Protein AF-A0A0R3TJN9-F1 (afdb_monomer)

Secondary structure (DSSP, 8-state):
--HHHHHHHHHHHHHEEEEE---SS---EEEEEEETTEEE--------S---PPP-HHHHHHHHHHHHHHS---TTS-HHHHHHHHHHHHHHHHHHHSPPPPPP--

Radius of gyration: 25.63 Å; Cα contacts (8 Å, |Δi|>4): 75; chains: 1; bounding box: 43×39×67 Å

Nearest PDB structures (foldseek):
  3c2w-assembly4_B  TM=2.451E-01  e=2.989E+00  Pseudomonas aeruginosa
  2quf-assembly1_A  TM=3.121E-01  e=6.181E+00  unclassified

Structure (mmCIF, N/CA/C/O backbone):
data_AF-A0A0R3TJN9-F1
#
_entry.id   AF-A0A0R3TJN9-F1
#
loop_
_atom_site.group_PDB
_atom_site.id
_atom_site.type_symbol
_atom_site.label_atom_id
_atom_site.label_alt_id
_atom_site.label_comp_id
_atom_site.label_asym_id
_atom_site.label_entity_id
_atom_site.label_seq_id
_atom_site.pdbx_PDB_ins_code
_atom_site.Cartn_x
_atom_site.Cartn_y
_atom_site.Cartn_z
_atom_site.occupancy
_atom_site.B_iso_or_equiv
_atom_site.auth_seq_id
_atom_site.auth_comp_id
_atom_site.auth_asym_id
_atom_site.auth_atom_id
_atom_site.pdbx_PDB_model_num
ATOM 1 N N . MET A 1 1 ? 1.432 27.168 43.402 1.00 57.66 1 MET A N 1
ATOM 2 C CA . MET A 1 1 ? 0.290 26.337 42.971 1.00 57.66 1 MET A CA 1
ATOM 3 C C . MET A 1 1 ? -0.679 26.317 44.131 1.00 57.66 1 MET A C 1
ATOM 5 O O . MET A 1 1 ? -0.253 25.965 45.223 1.00 57.66 1 MET A O 1
ATOM 9 N N . GLU A 1 2 ? -1.898 26.808 43.927 1.00 75.06 2 GLU A N 1
ATOM 10 C CA . GLU A 1 2 ? -2.852 27.056 45.015 1.00 75.06 2 GLU A CA 1
ATOM 11 C C . GLU A 1 2 ? -3.271 25.749 45.721 1.00 75.06 2 GLU A C 1
ATOM 13 O O . GLU A 1 2 ? -3.537 24.753 45.041 1.00 75.06 2 GLU A O 1
ATOM 18 N N . PRO A 1 3 ? -3.350 25.717 47.065 1.00 75.00 3 PRO A N 1
ATOM 19 C CA . PRO A 1 3 ? -3.706 24.519 47.834 1.00 75.00 3 PRO A CA 1
ATOM 20 C C . PRO A 1 3 ? -5.101 23.971 47.490 1.00 75.00 3 PRO A C 1
ATOM 22 O O . PRO A 1 3 ? -5.321 22.762 47.540 1.00 75.00 3 PRO A O 1
ATOM 25 N N . GLU A 1 4 ? -6.019 24.830 47.049 1.00 70.62 4 GLU A N 1
ATOM 26 C CA . GLU A 1 4 ? -7.356 24.436 46.588 1.00 70.62 4 GLU A CA 1
ATOM 27 C C . GLU A 1 4 ? -7.318 23.598 45.298 1.00 70.62 4 GLU A C 1
ATOM 29 O O . GLU A 1 4 ? -8.101 22.662 45.118 1.00 70.62 4 GLU A O 1
ATOM 34 N N . GLN A 1 5 ? -6.354 23.872 44.415 1.00 65.62 5 GLN A N 1
ATOM 35 C CA . GLN A 1 5 ? -6.156 23.102 43.184 1.00 65.62 5 GLN A CA 1
ATOM 36 C C . GLN A 1 5 ? -5.643 21.693 43.503 1.00 65.62 5 GLN A C 1
ATOM 38 O O . GLN A 1 5 ? -6.080 20.715 42.899 1.00 65.62 5 GLN A O 1
ATOM 43 N N . LEU A 1 6 ? -4.769 21.566 44.507 1.00 69.44 6 LEU A N 1
ATOM 44 C CA . LEU A 1 6 ? -4.262 20.273 44.974 1.00 69.44 6 LEU A CA 1
ATOM 45 C C . LEU A 1 6 ? -5.367 19.404 45.593 1.00 69.44 6 LEU A C 1
ATOM 47 O O . LEU A 1 6 ? -5.429 18.204 45.317 1.00 69.44 6 LEU A O 1
ATOM 51 N N . GLN A 1 7 ? -6.265 20.001 46.382 1.00 70.69 7 GLN A N 1
ATOM 52 C CA . GLN A 1 7 ? -7.410 19.292 46.965 1.00 70.69 7 GLN A CA 1
ATOM 53 C C . GLN A 1 7 ? -8.395 18.817 45.892 1.00 70.69 7 GLN A C 1
ATOM 55 O O . GLN A 1 7 ? -8.848 17.671 45.925 1.00 70.69 7 GLN A O 1
ATOM 60 N N . THR A 1 8 ? -8.662 19.665 44.898 1.00 67.56 8 THR A N 1
ATOM 61 C CA . THR A 1 8 ? -9.551 19.341 43.776 1.00 67.56 8 THR A CA 1
ATOM 62 C C . THR A 1 8 ? -8.995 18.186 42.935 1.00 67.56 8 THR A C 1
ATOM 64 O O . THR A 1 8 ? -9.721 17.244 42.620 1.00 67.56 8 THR A O 1
ATOM 67 N N . CYS A 1 9 ? -7.692 18.191 42.632 1.00 70.00 9 CYS A N 1
ATOM 68 C CA . CYS A 1 9 ? -7.035 17.108 41.892 1.00 70.00 9 CYS A CA 1
ATOM 69 C C . CYS A 1 9 ? -7.055 15.769 42.645 1.00 70.00 9 CYS A C 1
ATOM 71 O O . CYS A 1 9 ? -7.335 14.734 42.041 1.00 70.00 9 CYS A O 1
ATOM 73 N N . SER A 1 10 ? -6.796 15.785 43.956 1.00 74.50 10 SER A N 1
ATOM 74 C CA . SER A 1 10 ? -6.840 14.582 44.800 1.00 74.50 10 SER A CA 1
ATOM 75 C C . SER A 1 10 ? -8.240 13.955 44.823 1.00 74.50 10 SER A C 1
ATOM 77 O O . SER A 1 10 ? -8.401 12.746 44.650 1.00 74.50 10 SER A O 1
ATOM 79 N N . TRP A 1 11 ? -9.280 14.788 44.932 1.00 74.31 11 TRP A N 1
ATOM 80 C CA . TRP A 1 11 ? -10.668 14.328 44.914 1.00 74.31 11 TRP A CA 1
ATOM 81 C C . TRP A 1 11 ? -11.078 13.731 43.561 1.00 74.31 11 TRP A C 1
ATOM 83 O O . TRP A 1 11 ? -11.727 12.684 43.519 1.00 74.31 11 TRP A O 1
ATOM 93 N N . LEU A 1 12 ? -10.652 14.341 42.451 1.00 71.44 12 LEU A N 1
ATOM 94 C CA . LEU A 1 12 ? -10.891 13.810 41.105 1.00 71.44 12 LEU A CA 1
ATOM 95 C C . LEU A 1 12 ? -10.188 12.465 40.883 1.00 71.44 12 LEU A C 1
ATOM 97 O O . LEU A 1 12 ? -10.781 11.565 40.297 1.00 71.44 12 LEU A O 1
ATOM 101 N N . GLN A 1 13 ? -8.962 12.291 41.383 1.00 70.25 13 GLN A N 1
ATOM 102 C CA . GLN A 1 13 ? -8.251 11.009 41.301 1.00 70.25 13 GLN A CA 1
ATOM 103 C C . GLN A 1 13 ? -8.931 9.914 42.130 1.00 70.25 13 GLN A C 1
ATOM 105 O O . GLN A 1 13 ? -9.017 8.776 41.680 1.00 70.25 13 GLN A O 1
ATOM 110 N N . ALA A 1 14 ? -9.447 10.256 43.312 1.00 73.12 14 ALA A N 1
AT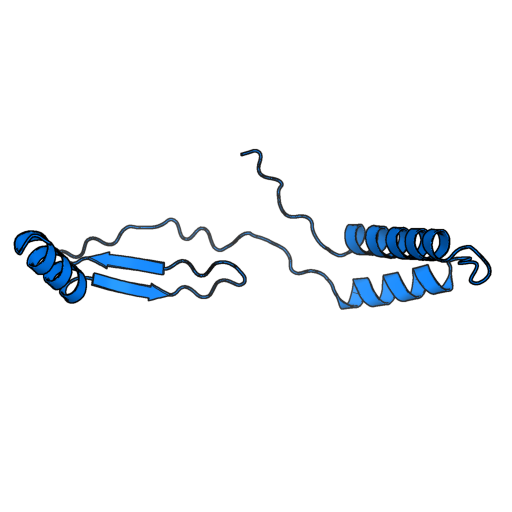OM 111 C CA . ALA A 1 14 ? -10.115 9.304 44.197 1.00 73.12 14 ALA A CA 1
ATOM 112 C C . ALA A 1 14 ? -11.516 8.883 43.712 1.00 73.12 14 ALA A C 1
ATOM 114 O O . ALA A 1 14 ? -12.007 7.823 44.096 1.00 73.12 14 ALA A O 1
ATOM 115 N N . THR A 1 15 ? -12.178 9.709 42.895 1.00 70.44 15 THR A N 1
ATOM 116 C CA . THR A 1 15 ? -13.576 9.499 42.469 1.00 70.44 15 THR A CA 1
ATOM 117 C C . THR A 1 15 ? -13.736 9.162 40.987 1.00 70.44 15 THR A C 1
ATOM 119 O O . THR A 1 15 ? -14.854 8.862 40.550 1.00 70.44 15 THR A O 1
ATOM 122 N N . SER A 1 16 ? -12.644 9.191 40.217 1.00 73.44 16 SER A N 1
ATOM 123 C CA . SER A 1 16 ? -12.624 8.853 38.795 1.00 73.44 16 SER A CA 1
ATOM 124 C C . SER A 1 16 ? -12.295 7.378 38.567 1.00 73.44 16 SER A C 1
AT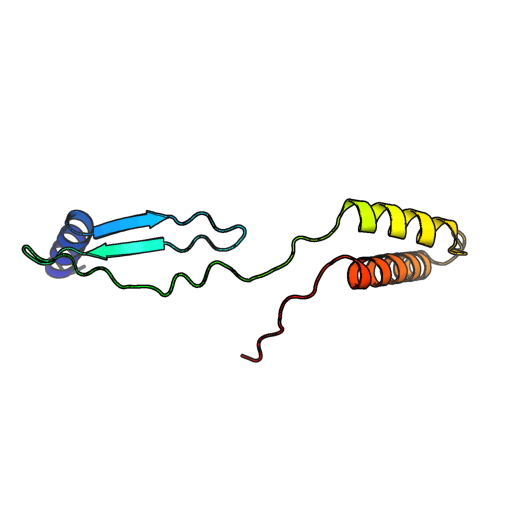OM 126 O O . SER A 1 16 ? -11.415 6.799 39.197 1.00 73.44 16 SER A O 1
ATOM 128 N N . THR A 1 17 ? -12.999 6.763 37.622 1.00 72.44 17 THR A N 1
ATOM 129 C CA . THR A 1 17 ? -12.727 5.418 37.109 1.00 72.44 17 THR A CA 1
ATOM 130 C C . THR A 1 17 ? -12.591 5.491 35.599 1.00 72.44 17 THR A C 1
ATOM 132 O O . THR A 1 17 ? -13.445 6.071 34.930 1.00 72.44 17 THR A O 1
ATOM 135 N N . SER A 1 18 ? -11.525 4.899 35.067 1.00 65.88 18 SER A N 1
ATOM 136 C CA . SER A 1 18 ? -11.179 4.957 33.650 1.00 65.88 18 SER A CA 1
ATOM 137 C C . SER A 1 18 ? -11.260 3.575 33.010 1.00 65.88 18 SER A C 1
ATOM 139 O O . SER A 1 18 ? -10.767 2.598 33.577 1.00 65.88 18 SER A O 1
ATOM 141 N N . ILE A 1 19 ? -11.881 3.474 31.835 1.00 74.31 19 ILE A N 1
ATOM 142 C CA . ILE A 1 19 ? -11.925 2.253 31.026 1.00 74.31 19 ILE A CA 1
ATOM 143 C C . ILE A 1 19 ? -11.251 2.542 29.688 1.00 74.31 19 ILE A C 1
ATOM 145 O O . ILE A 1 19 ? -11.722 3.365 28.900 1.00 74.31 19 ILE A O 1
ATOM 149 N N . MET A 1 20 ? -10.167 1.817 29.422 1.00 60.56 20 MET A N 1
ATOM 150 C CA . MET A 1 20 ? -9.517 1.784 28.116 1.00 60.56 20 MET A CA 1
ATOM 151 C C . MET A 1 20 ? -10.338 0.907 27.175 1.00 60.56 20 MET A C 1
ATOM 153 O O . MET A 1 20 ? -10.579 -0.263 27.470 1.00 60.56 20 MET A O 1
ATOM 157 N N . LEU A 1 21 ? -10.760 1.452 26.038 1.00 62.19 21 LEU A N 1
ATOM 158 C CA . LEU A 1 21 ? -11.342 0.647 24.970 1.00 62.19 21 LEU A CA 1
ATOM 159 C C . LEU A 1 21 ? -10.250 0.251 23.973 1.00 62.19 21 LEU A C 1
ATOM 161 O O . LEU A 1 21 ? -9.523 1.107 23.463 1.00 62.19 21 LEU A O 1
ATOM 165 N N . ASP A 1 22 ? -10.161 -1.044 23.676 1.00 51.59 22 ASP A N 1
ATOM 166 C CA . ASP A 1 22 ? -9.270 -1.555 22.637 1.00 51.59 22 ASP A CA 1
ATOM 167 C C . ASP A 1 22 ? -9.842 -1.239 21.249 1.00 51.59 22 ASP A C 1
ATOM 169 O O . ASP A 1 22 ? -10.747 -1.915 20.757 1.00 51.59 22 ASP A O 1
ATOM 173 N N . ASP A 1 23 ? -9.299 -0.204 20.606 1.00 45.53 23 ASP A N 1
ATOM 174 C CA . ASP A 1 23 ? -9.543 0.110 19.198 1.00 45.53 23 ASP A CA 1
ATOM 175 C C . ASP A 1 23 ? -8.205 0.188 18.427 1.00 45.53 23 ASP A C 1
ATOM 177 O O . ASP A 1 23 ? -7.254 0.834 18.890 1.00 45.53 23 ASP A O 1
ATOM 181 N N . PRO A 1 24 ? -8.065 -0.509 17.277 1.00 46.84 24 PRO A N 1
ATOM 182 C CA . PRO A 1 24 ? -6.855 -0.479 16.458 1.00 46.84 24 PRO A CA 1
ATOM 183 C C . PRO A 1 24 ? -6.639 0.897 15.808 1.00 46.84 24 PRO A C 1
ATOM 185 O O . PRO A 1 24 ? -7.048 1.152 14.677 1.00 46.84 24 PRO A O 1
ATOM 188 N N . GLY A 1 25 ? -5.946 1.773 16.533 1.00 63.84 25 GLY A N 1
ATOM 189 C CA . GLY A 1 25 ? -5.481 3.077 16.063 1.00 63.84 25 GLY A CA 1
ATOM 190 C C . GLY A 1 25 ? -5.529 4.114 17.179 1.00 63.84 25 GLY A C 1
ATOM 191 O O . GLY A 1 25 ? -4.502 4.449 17.762 1.00 63.84 25 GLY A O 1
ATOM 192 N N . HIS A 1 26 ? -6.732 4.589 17.499 1.00 54.62 26 HIS A N 1
ATOM 193 C CA . HIS A 1 26 ? -6.976 5.469 18.640 1.00 54.62 26 HIS A CA 1
ATOM 194 C C . HIS A 1 26 ? -7.519 4.648 19.801 1.00 54.62 26 HIS A C 1
ATOM 196 O O . HIS A 1 26 ? -8.483 3.931 19.613 1.00 54.62 26 HIS A O 1
ATOM 202 N N . LYS A 1 27 ? -6.950 4.781 21.001 1.00 62.62 27 LYS A N 1
ATOM 203 C CA . LYS A 1 27 ? -7.479 4.149 22.218 1.00 62.62 27 LYS A CA 1
ATOM 204 C C . LYS A 1 27 ? -8.329 5.166 22.982 1.00 62.62 27 LYS A C 1
ATOM 206 O O . LYS A 1 27 ? -7.749 5.990 23.691 1.00 62.62 27 LYS A O 1
ATOM 211 N N . PRO A 1 28 ? -9.664 5.206 22.810 1.00 62.50 28 PRO A N 1
ATOM 212 C CA . PRO A 1 28 ? -10.478 6.122 23.585 1.00 62.50 28 PRO A CA 1
ATOM 213 C C . PRO A 1 28 ? -10.495 5.681 25.049 1.00 62.50 28 PRO A C 1
ATOM 215 O O . PRO A 1 28 ? -10.659 4.501 25.368 1.00 62.50 28 PRO A O 1
ATOM 218 N N . VAL A 1 29 ? -10.325 6.666 25.922 1.00 64.25 29 VAL A N 1
ATOM 219 C CA . VAL A 1 29 ? -10.392 6.523 27.371 1.00 64.25 29 VAL A CA 1
ATOM 220 C C . VAL A 1 29 ? -11.770 7.007 27.803 1.00 64.25 29 VAL A C 1
ATOM 222 O O . VAL A 1 29 ? -12.148 8.140 27.502 1.00 64.25 29 VAL A O 1
ATOM 225 N N . ILE A 1 30 ? -12.560 6.139 28.434 1.00 72.00 30 ILE A N 1
ATOM 226 C CA . ILE A 1 30 ? -13.832 6.538 29.040 1.00 72.00 30 ILE A CA 1
ATOM 227 C C . ILE A 1 30 ? -13.591 6.735 30.528 1.00 72.00 30 ILE A C 1
ATOM 229 O O . ILE A 1 30 ? -13.436 5.754 31.250 1.00 72.00 30 ILE A O 1
ATOM 233 N N . ASP A 1 31 ? -13.638 7.984 30.976 1.00 67.25 31 ASP A N 1
ATOM 234 C CA . ASP A 1 31 ? -13.590 8.325 32.394 1.00 67.25 31 ASP A CA 1
ATOM 235 C C . ASP A 1 31 ? -15.007 8.536 32.938 1.00 67.25 31 ASP A C 1
ATOM 237 O O . ASP A 1 31 ? -15.865 9.153 32.296 1.00 67.25 31 ASP A O 1
ATOM 241 N N . SER A 1 32 ? -15.273 8.013 34.132 1.00 69.44 32 SER A N 1
ATOM 242 C CA . SER A 1 32 ? -16.496 8.280 34.880 1.00 69.44 32 SER A CA 1
ATOM 243 C C . SER A 1 32 ? -16.172 8.726 36.293 1.00 69.44 32 SER A C 1
ATOM 245 O O . SER A 1 32 ? -15.401 8.077 36.995 1.00 69.44 32 SER A O 1
ATOM 247 N N . ILE A 1 33 ? -16.775 9.842 36.693 1.00 77.94 33 ILE A N 1
ATOM 248 C CA . ILE A 1 33 ? -16.575 10.465 37.998 1.00 77.94 33 ILE A CA 1
ATOM 249 C C . ILE A 1 33 ? -17.824 10.208 38.840 1.00 77.94 33 ILE A C 1
ATOM 251 O O . ILE A 1 33 ? -18.960 10.325 38.364 1.00 77.94 33 ILE A O 1
ATOM 255 N N . THR A 1 34 ? -17.615 9.844 40.099 1.00 65.44 34 THR A N 1
ATOM 256 C CA . THR A 1 34 ? -18.697 9.620 41.060 1.00 65.44 34 THR A CA 1
ATOM 257 C C . THR A 1 34 ? -18.850 10.842 41.960 1.00 65.44 34 THR A C 1
ATOM 259 O O . THR A 1 34 ? -17.927 11.190 42.689 1.00 65.44 34 THR A O 1
ATOM 262 N N . ILE A 1 35 ? -20.017 11.496 41.920 1.00 72.56 35 ILE A N 1
ATOM 263 C CA . ILE A 1 35 ? -20.326 12.668 42.753 1.00 72.56 35 ILE A CA 1
ATOM 264 C C . ILE A 1 35 ? -21.468 12.285 43.705 1.00 72.56 35 ILE A C 1
ATOM 266 O O . ILE A 1 35 ? -22.633 12.209 43.308 1.00 72.56 35 ILE A O 1
ATOM 270 N N . GLY A 1 36 ? -21.138 12.006 44.970 1.00 71.56 36 GLY A N 1
ATOM 271 C CA . GLY A 1 36 ? -22.088 11.461 45.951 1.00 71.56 36 GLY A CA 1
ATOM 272 C C . GLY A 1 36 ? -22.450 9.994 45.671 1.00 71.56 36 GLY A C 1
ATOM 273 O O . GLY A 1 36 ? -21.633 9.237 45.162 1.00 71.56 36 GLY A O 1
ATOM 274 N N . SER A 1 37 ? -23.681 9.568 45.975 1.00 63.22 37 SER A N 1
ATOM 275 C CA . SER A 1 37 ? -24.170 8.199 45.700 1.00 63.22 37 SER A CA 1
ATOM 276 C C . SER A 1 37 ? -24.623 7.972 44.249 1.00 63.22 37 SER A C 1
ATOM 278 O O . SER A 1 37 ? -25.148 6.909 43.916 1.00 63.22 37 SER A O 1
ATOM 280 N N . LYS A 1 38 ? -24.433 8.961 43.368 1.00 61.12 38 LYS A N 1
ATOM 281 C CA . LYS A 1 38 ? -24.790 8.890 41.949 1.00 61.12 38 LYS A CA 1
ATOM 282 C C . LYS A 1 38 ? -23.516 8.913 41.106 1.0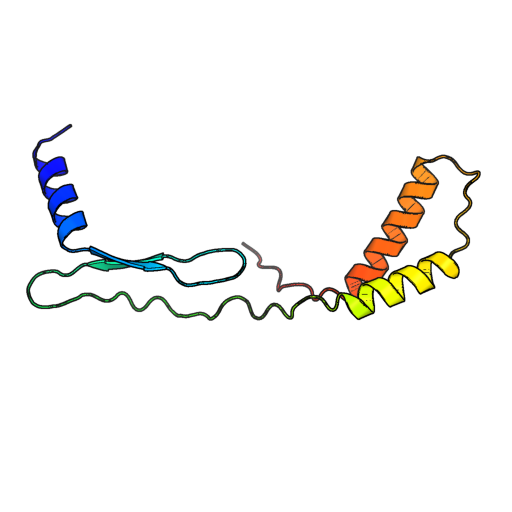0 61.12 38 LYS A C 1
ATOM 284 O O . LYS A 1 38 ? -22.740 9.863 41.165 1.00 61.12 38 LYS A O 1
ATOM 289 N N . SER A 1 39 ? -23.310 7.882 40.290 1.00 59.50 39 SER A N 1
ATOM 290 C CA . SER A 1 39 ? -22.276 7.909 39.256 1.00 59.50 39 SER A CA 1
ATOM 291 C C . SER A 1 39 ? -22.818 8.612 38.012 1.00 59.50 39 SER A C 1
ATOM 293 O O . SER A 1 39 ? -23.909 8.302 37.525 1.00 59.50 39 SER A O 1
ATOM 295 N N . ILE A 1 40 ? -22.070 9.584 37.489 1.00 67.75 40 ILE A N 1
ATOM 296 C CA . ILE A 1 40 ? -22.399 10.225 36.216 1.00 67.75 40 ILE A CA 1
ATOM 297 C C . ILE A 1 40 ? -21.578 9.513 35.150 1.00 67.75 40 ILE A C 1
ATOM 299 O O . ILE A 1 40 ? -20.384 9.750 34.981 1.00 67.75 40 ILE A O 1
ATOM 303 N N . LYS A 1 41 ? -22.229 8.594 34.436 1.00 62.12 41 LYS A N 1
ATOM 304 C CA . LYS A 1 41 ? -21.620 7.909 33.299 1.00 62.12 41 LYS A CA 1
ATOM 305 C C . LYS A 1 41 ? -21.946 8.689 32.033 1.00 62.12 41 LYS A C 1
ATOM 307 O O . LYS A 1 41 ? -23.075 8.633 31.539 1.00 62.12 41 LYS A O 1
ATOM 312 N N . THR A 1 42 ? -20.970 9.414 31.497 1.00 62.06 42 THR A N 1
ATOM 313 C CA . THR A 1 42 ? -21.103 10.043 30.182 1.00 62.06 42 THR A CA 1
ATOM 314 C C . THR A 1 42 ? -21.310 8.935 29.155 1.00 62.06 42 THR A C 1
ATOM 316 O O . THR A 1 42 ? -20.414 8.128 28.907 1.00 62.06 42 THR A O 1
ATOM 319 N N . LYS A 1 43 ? -22.512 8.851 28.573 1.00 60.56 43 LYS A N 1
ATOM 320 C CA . LYS A 1 43 ? -22.779 7.954 27.444 1.00 60.56 43 LYS A CA 1
ATOM 321 C C . LYS A 1 43 ? -22.068 8.523 26.221 1.00 60.56 43 LYS A C 1
ATOM 323 O O . LYS A 1 43 ? -22.679 9.200 25.400 1.00 60.56 43 LYS A O 1
ATOM 328 N N . VAL A 1 44 ? -20.765 8.275 26.115 1.00 60.09 44 VAL A N 1
ATOM 329 C CA . VAL A 1 44 ? -20.041 8.498 24.866 1.00 60.09 44 VAL A CA 1
ATOM 330 C C . VAL A 1 44 ? -20.704 7.581 23.842 1.00 60.09 44 VAL A C 1
ATOM 332 O O . VAL A 1 44 ? -20.808 6.379 24.115 1.00 60.09 44 VAL A O 1
ATOM 335 N N . PRO A 1 45 ? -21.214 8.099 22.706 1.00 55.06 45 PRO A N 1
ATOM 336 C CA . PRO A 1 45 ? -21.726 7.231 21.671 1.00 55.06 45 PRO A CA 1
ATOM 337 C C . PRO A 1 45 ? -20.606 6.264 21.330 1.00 55.06 45 PRO A C 1
ATOM 339 O O . PRO A 1 45 ? -19.557 6.667 20.826 1.00 55.06 45 PRO A O 1
ATOM 342 N N . THR A 1 46 ? -20.835 4.987 21.624 1.00 55.28 46 THR A N 1
ATOM 343 C CA . THR A 1 46 ? -20.005 3.874 21.186 1.00 55.28 46 THR A CA 1
ATOM 344 C C . THR A 1 46 ? -20.243 3.753 19.688 1.00 55.28 46 THR A C 1
ATOM 346 O O . THR A 1 46 ? -20.870 2.821 19.191 1.00 55.28 46 THR A O 1
ATOM 349 N N . LYS A 1 47 ? -19.811 4.766 18.930 1.00 54.19 47 LYS A N 1
ATOM 350 C CA . LYS A 1 47 ? -19.537 4.609 17.517 1.00 54.19 47 LYS A CA 1
ATOM 351 C C . LYS A 1 47 ? -18.379 3.634 17.512 1.00 54.19 47 LYS A C 1
ATOM 353 O O . LYS A 1 47 ? -17.225 4.043 17.582 1.00 54.19 47 LYS A O 1
ATOM 358 N N . LEU A 1 48 ? -18.740 2.34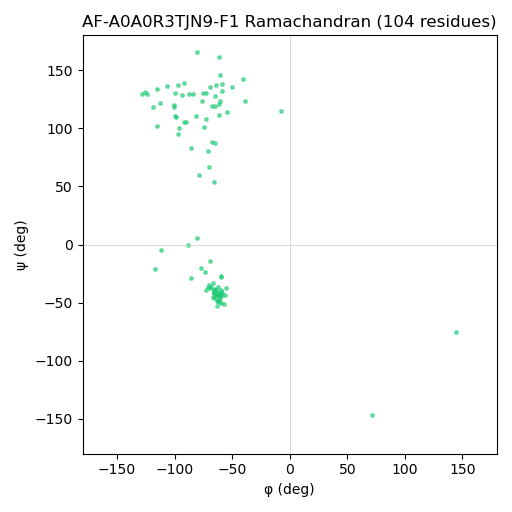7 17.522 1.00 50.59 48 LEU A N 1
ATOM 359 C CA . LEU A 1 48 ? -17.860 1.259 17.158 1.00 50.59 48 LEU A CA 1
ATOM 360 C C . LEU A 1 48 ? -17.071 1.782 15.980 1.00 50.59 48 LEU A C 1
ATOM 362 O O . LEU A 1 48 ? -17.649 2.351 15.038 1.00 50.59 48 LEU A O 1
ATOM 366 N N . SER A 1 49 ? -15.767 1.737 16.188 1.00 53.69 49 SER A N 1
ATOM 367 C CA . SER A 1 49 ? -14.765 2.358 15.368 1.00 53.69 49 SER A CA 1
ATOM 368 C C . SER A 1 49 ? -15.106 2.215 13.902 1.00 53.69 49 SER A C 1
ATOM 370 O O . SER A 1 49 ? -15.726 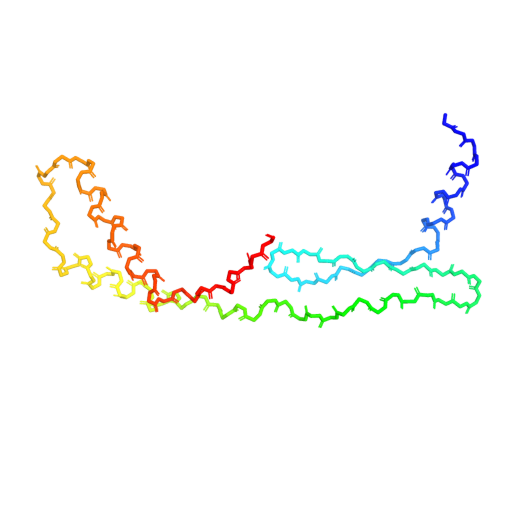1.244 13.461 1.00 53.69 49 SER A O 1
ATOM 372 N N . TRP A 1 50 ? -14.787 3.290 13.185 1.00 53.78 50 TRP A N 1
ATOM 373 C C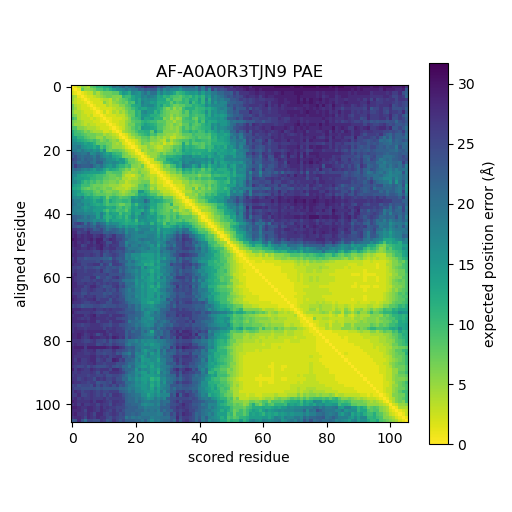A . TRP A 1 50 ? -14.752 3.390 11.736 1.00 53.78 50 TRP A CA 1
ATOM 374 C C . TRP A 1 50 ? -14.957 2.025 11.069 1.00 53.78 50 TRP A C 1
ATOM 376 O O . TRP A 1 50 ? -14.114 1.150 11.244 1.00 53.78 50 TRP A O 1
ATOM 386 N N . LYS A 1 51 ? -16.059 1.817 10.326 1.00 54.72 51 LYS A N 1
ATOM 387 C CA . LYS A 1 51 ? -16.292 0.595 9.525 1.00 54.72 51 LYS A CA 1
ATOM 388 C C . LYS A 1 51 ? -15.267 0.494 8.379 1.00 54.72 51 LYS A C 1
ATOM 390 O O . LYS A 1 51 ? -15.627 0.432 7.205 1.00 54.72 51 LYS A O 1
ATOM 395 N N . PHE A 1 52 ? -13.984 0.561 8.710 1.00 58.25 52 PHE A N 1
ATOM 396 C CA . PHE A 1 52 ? -12.863 0.325 7.842 1.00 58.25 52 PHE A CA 1
ATOM 397 C C . PHE A 1 52 ? -12.846 -1.174 7.614 1.00 58.25 52 PHE A C 1
ATOM 399 O O . PHE A 1 52 ? -12.563 -1.962 8.517 1.00 58.25 52 PHE A O 1
ATOM 406 N N . LYS A 1 53 ? -13.212 -1.588 6.404 1.00 68.44 53 LYS A N 1
ATOM 407 C CA . LYS A 1 53 ? -12.907 -2.951 5.990 1.00 68.44 53 LYS A CA 1
ATOM 408 C C . LYS A 1 53 ? -11.384 -3.094 6.066 1.00 68.44 53 LYS A C 1
ATOM 410 O O . LYS A 1 53 ? -10.668 -2.202 5.622 1.00 68.44 53 LYS A O 1
ATOM 415 N N . ARG A 1 54 ? -10.883 -4.165 6.680 1.00 77.06 54 ARG A N 1
ATOM 416 C CA . ARG A 1 54 ? -9.439 -4.431 6.679 1.00 77.06 54 ARG A CA 1
ATOM 417 C C . ARG A 1 54 ? -8.964 -4.599 5.234 1.00 77.06 54 ARG A C 1
ATOM 419 O O . ARG A 1 54 ? -9.721 -5.077 4.389 1.00 77.06 54 ARG A O 1
ATOM 426 N N . ALA A 1 55 ? -7.736 -4.164 4.965 1.00 85.62 55 ALA A N 1
ATOM 427 C CA . ALA A 1 55 ? -7.100 -4.377 3.674 1.00 85.62 55 ALA A CA 1
ATOM 428 C C . ALA A 1 55 ? -7.001 -5.878 3.373 1.00 85.62 55 ALA A C 1
ATOM 430 O O . ALA A 1 55 ? -6.673 -6.674 4.256 1.00 85.62 55 ALA A O 1
ATOM 431 N N . ASP A 1 56 ? -7.279 -6.245 2.125 1.00 89.56 56 ASP A N 1
ATOM 432 C CA . ASP A 1 56 ? -7.116 -7.611 1.636 1.00 89.56 56 ASP A CA 1
ATOM 433 C C . ASP A 1 56 ? -5.663 -7.814 1.181 1.00 89.56 56 ASP A C 1
ATOM 435 O O . ASP A 1 56 ? -5.315 -7.625 0.011 1.00 89.56 56 ASP A O 1
ATOM 439 N N . TRP A 1 57 ? -4.790 -8.110 2.149 1.00 92.06 57 TRP A N 1
ATOM 440 C CA . TRP A 1 57 ? -3.352 -8.262 1.917 1.00 92.06 57 TRP A CA 1
ATOM 441 C C . TRP A 1 57 ? -2.989 -9.427 0.990 1.00 92.06 57 TRP A C 1
ATOM 443 O O . TRP A 1 57 ? -2.195 -9.184 0.082 1.00 92.06 57 TRP A O 1
ATOM 453 N N . PRO A 1 58 ? -3.570 -10.640 1.123 1.00 94.94 58 PRO A N 1
ATOM 454 C CA . PRO A 1 58 ? -3.272 -11.738 0.201 1.00 94.94 58 PRO A CA 1
ATOM 455 C C . PRO A 1 58 ? -3.613 -11.394 -1.251 1.00 94.94 58 PRO A C 1
ATOM 457 O O . PRO A 1 58 ? -2.863 -11.702 -2.176 1.00 94.94 58 PRO A O 1
ATOM 460 N N . ARG A 1 59 ? -4.732 -10.693 -1.470 1.00 95.25 59 ARG A N 1
ATOM 461 C CA . ARG A 1 59 ? -5.097 -10.234 -2.810 1.00 95.25 59 ARG A CA 1
ATOM 462 C C . ARG A 1 59 ? -4.177 -9.127 -3.313 1.00 95.25 59 ARG A C 1
ATOM 464 O O . ARG A 1 59 ? -3.908 -9.072 -4.510 1.00 95.25 59 ARG A O 1
ATOM 471 N N . PHE A 1 60 ? -3.709 -8.241 -2.432 1.00 95.19 60 PHE A N 1
ATOM 472 C CA . PHE A 1 60 ? -2.742 -7.203 -2.793 1.00 95.19 60 PHE A CA 1
ATOM 473 C C . PHE A 1 60 ? -1.417 -7.803 -3.261 1.00 95.19 60 PHE A C 1
ATOM 475 O O . PHE A 1 60 ? -0.944 -7.401 -4.319 1.00 95.19 60 PHE A O 1
ATOM 482 N N . THR A 1 61 ? -0.846 -8.759 -2.521 1.00 96.12 61 THR A N 1
ATOM 483 C CA . THR A 1 61 ? 0.439 -9.380 -2.881 1.00 96.12 61 THR A CA 1
ATOM 484 C C . THR A 1 61 ? 0.334 -10.124 -4.204 1.00 96.12 61 THR A C 1
ATOM 486 O O . THR A 1 61 ? 1.107 -9.840 -5.112 1.00 96.12 61 THR A O 1
ATOM 489 N N . HIS A 1 62 ? -0.695 -10.960 -4.369 1.00 96.81 62 HIS A N 1
ATOM 490 C CA . HIS A 1 62 ? -0.925 -11.692 -5.615 1.00 96.81 62 HIS A CA 1
ATOM 491 C C . HIS A 1 62 ? -1.091 -10.754 -6.822 1.00 96.81 62 HIS A C 1
ATOM 493 O O . HIS A 1 62 ? -0.537 -10.979 -7.897 1.00 96.81 62 HIS A O 1
ATOM 499 N N . LEU A 1 63 ? -1.855 -9.671 -6.653 1.00 96.50 63 LEU A N 1
ATOM 500 C CA . LEU A 1 63 ? -2.085 -8.709 -7.725 1.00 96.50 63 LEU A CA 1
ATOM 501 C C . LEU A 1 63 ? -0.826 -7.884 -8.035 1.00 96.50 63 LEU A C 1
ATOM 503 O O . LEU A 1 63 ? -0.576 -7.595 -9.203 1.00 96.50 63 LEU A O 1
ATOM 507 N N . LEU A 1 64 ? -0.031 -7.535 -7.022 1.00 96.50 64 LEU A N 1
ATOM 508 C CA . LEU A 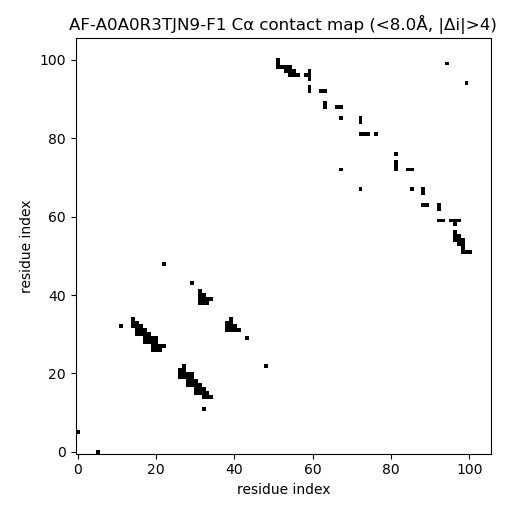1 64 ? 1.237 -6.829 -7.193 1.00 96.50 64 LEU A CA 1
ATOM 509 C C . LEU A 1 64 ? 2.266 -7.690 -7.931 1.00 96.50 64 LEU A C 1
ATOM 511 O O . LEU A 1 64 ? 2.880 -7.201 -8.873 1.00 96.50 64 LEU A O 1
ATOM 515 N N . GLU A 1 65 ? 2.420 -8.956 -7.545 1.00 96.25 65 GLU A N 1
ATOM 516 C CA . GLU A 1 65 ? 3.302 -9.917 -8.219 1.00 96.25 65 GLU A CA 1
ATOM 517 C C . GLU A 1 65 ? 2.924 -10.060 -9.695 1.00 96.25 65 GLU A C 1
ATOM 519 O O . GLU A 1 65 ? 3.763 -9.857 -10.573 1.00 96.25 65 GLU A O 1
ATOM 524 N N . ASN A 1 66 ? 1.643 -10.302 -9.987 1.00 96.38 66 ASN A N 1
ATOM 525 C CA . ASN A 1 66 ? 1.158 -10.418 -11.362 1.00 96.38 66 ASN A CA 1
ATOM 526 C C . ASN A 1 66 ? 1.387 -9.136 -12.178 1.00 96.38 66 ASN A C 1
ATOM 528 O O . ASN A 1 66 ? 1.822 -9.209 -13.328 1.00 96.38 66 ASN A O 1
ATOM 532 N N . GLU A 1 67 ? 1.098 -7.955 -11.614 1.00 95.62 67 GLU A N 1
ATOM 533 C CA . GLU A 1 67 ? 1.307 -6.687 -12.321 1.00 95.62 67 GLU A CA 1
ATOM 534 C C . GLU A 1 67 ? 2.798 -6.383 -12.533 1.00 95.62 67 GLU A C 1
ATOM 536 O O . GLU A 1 67 ? 3.146 -5.865 -13.592 1.00 95.62 67 GLU A O 1
ATOM 541 N N . LEU A 1 68 ? 3.678 -6.724 -11.585 1.00 94.25 68 LEU A N 1
ATOM 542 C CA . LEU A 1 68 ? 5.126 -6.578 -11.748 1.00 94.25 68 LEU A CA 1
ATOM 543 C C . LEU A 1 68 ? 5.662 -7.519 -12.833 1.00 94.25 68 LEU A C 1
ATOM 545 O O . LEU A 1 68 ? 6.399 -7.064 -13.705 1.00 94.25 68 LEU A O 1
ATOM 549 N N . HIS A 1 69 ? 5.243 -8.787 -12.842 1.00 92.06 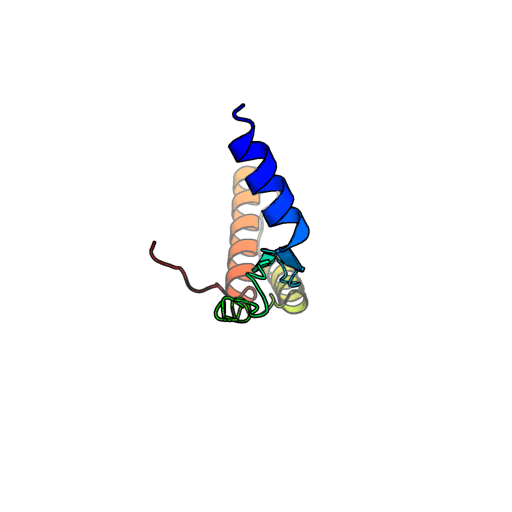69 HIS A N 1
ATOM 550 C CA . HIS A 1 69 ? 5.647 -9.759 -13.863 1.00 92.06 69 HIS A CA 1
ATOM 551 C C . HIS A 1 69 ? 5.152 -9.399 -15.267 1.00 92.06 69 HIS A C 1
ATOM 553 O O . HIS A 1 69 ? 5.876 -9.587 -16.242 1.00 92.06 69 HIS A O 1
ATOM 559 N N . ALA A 1 70 ? 3.934 -8.868 -15.380 1.00 93.00 70 ALA A N 1
ATOM 560 C CA . ALA A 1 70 ? 3.385 -8.419 -16.657 1.00 93.00 70 ALA A CA 1
ATOM 561 C C . ALA A 1 70 ? 3.947 -7.060 -17.106 1.00 93.00 70 ALA A C 1
ATOM 563 O O . ALA A 1 70 ? 3.851 -6.703 -18.281 1.00 93.00 70 ALA A O 1
ATOM 564 N N . SER A 1 71 ? 4.495 -6.265 -16.184 1.00 90.31 71 SER A N 1
ATOM 565 C CA . SER A 1 71 ? 5.010 -4.941 -16.512 1.00 90.31 71 SER A CA 1
ATOM 566 C C . SER A 1 71 ? 6.352 -5.017 -17.235 1.00 90.31 71 SER A C 1
ATOM 568 O O . SER A 1 71 ? 7.304 -5.639 -16.773 1.00 90.31 71 SER A O 1
ATOM 570 N N . SER A 1 72 ? 6.466 -4.301 -18.351 1.00 86.25 72 SER A N 1
ATOM 571 C CA . SER A 1 72 ? 7.740 -4.105 -19.050 1.00 86.25 72 SER A CA 1
ATOM 572 C C . SER A 1 72 ? 8.590 -3.036 -18.349 1.00 86.25 72 SER A C 1
ATOM 574 O O . SER A 1 72 ? 8.895 -1.990 -18.926 1.00 86.25 72 SER A O 1
ATOM 576 N N . LEU A 1 73 ? 8.934 -3.255 -17.075 1.00 89.56 73 LEU A N 1
ATOM 577 C CA . LEU A 1 73 ? 9.855 -2.381 -16.350 1.00 89.56 73 LEU A CA 1
ATOM 578 C C . LEU A 1 73 ? 11.252 -2.517 -16.959 1.00 89.56 73 LEU A C 1
ATOM 580 O O . LEU A 1 73 ? 11.840 -3.595 -16.991 1.00 89.56 73 LEU A O 1
ATOM 584 N N . ASN A 1 74 ? 11.782 -1.410 -17.470 1.00 88.31 74 ASN A N 1
ATOM 585 C CA . ASN A 1 74 ? 13.113 -1.385 -18.052 1.00 88.31 74 ASN A CA 1
ATOM 586 C C . ASN A 1 74 ? 14.142 -1.050 -16.965 1.00 88.31 74 ASN A C 1
ATOM 588 O O . ASN A 1 74 ? 14.264 0.105 -16.558 1.00 88.31 74 ASN A O 1
ATOM 592 N N . PHE A 1 75 ? 14.897 -2.058 -16.532 1.00 88.06 75 PHE A N 1
ATOM 593 C CA . PHE A 1 75 ? 15.942 -1.925 -15.511 1.00 88.06 75 PHE A CA 1
ATOM 594 C C . PHE A 1 75 ? 17.168 -1.122 -15.970 1.00 88.06 75 PHE A C 1
ATOM 596 O O . PHE A 1 75 ? 17.949 -0.685 -15.134 1.00 88.06 75 PHE A O 1
ATOM 603 N N . ASN A 1 76 ? 17.317 -0.877 -17.276 1.00 91.38 76 ASN A N 1
ATOM 604 C CA . ASN A 1 76 ? 18.406 -0.072 -17.835 1.00 91.38 76 ASN A CA 1
ATOM 605 C C . ASN A 1 76 ? 18.068 1.431 -17.895 1.00 91.38 76 ASN A C 1
ATOM 607 O O . ASN A 1 76 ? 18.862 2.223 -18.397 1.00 91.38 76 ASN A O 1
ATOM 611 N N . GLN A 1 77 ? 16.872 1.841 -17.453 1.00 90.81 77 GLN A N 1
ATOM 612 C CA . GLN A 1 77 ? 16.489 3.254 -17.387 1.00 90.81 77 GLN A CA 1
ATOM 613 C C . GLN A 1 77 ? 17.053 3.947 -16.145 1.00 90.81 77 GLN A C 1
ATOM 615 O O . GLN A 1 77 ? 17.465 3.311 -15.179 1.00 90.81 77 GLN A O 1
ATOM 620 N N . HIS A 1 78 ? 17.003 5.282 -16.163 1.00 94.06 78 HIS A N 1
ATOM 621 C CA . HIS A 1 78 ? 17.315 6.107 -15.000 1.00 94.06 78 HIS A CA 1
ATOM 622 C C . HIS A 1 78 ? 16.549 5.618 -13.751 1.00 94.06 78 HIS A C 1
ATOM 624 O O . HIS A 1 78 ? 15.338 5.369 -13.855 1.00 94.06 78 HIS A O 1
ATOM 630 N N . PRO A 1 79 ? 17.203 5.521 -12.578 1.00 94.31 79 PRO A N 1
ATOM 631 C CA . PRO A 1 79 ? 16.607 4.964 -11.362 1.00 94.31 79 PRO A CA 1
ATOM 632 C C . PRO A 1 79 ? 15.302 5.658 -10.959 1.00 94.31 79 PRO A C 1
ATOM 634 O O . PRO A 1 79 ? 14.345 4.983 -10.590 1.00 94.31 79 PRO A O 1
ATOM 637 N N . ASP A 1 80 ? 15.197 6.978 -11.126 1.00 95.50 80 ASP A N 1
ATOM 638 C CA . ASP A 1 80 ? 13.958 7.710 -10.816 1.00 95.50 80 ASP A CA 1
ATOM 639 C C . ASP A 1 80 ? 12.773 7.260 -11.673 1.00 95.50 80 ASP A C 1
ATOM 641 O O . ASP A 1 80 ? 11.638 7.172 -11.198 1.00 95.50 80 ASP A O 1
ATOM 645 N N . LYS A 1 81 ? 13.023 6.942 -12.947 1.00 93.19 81 LYS A N 1
ATOM 646 C CA . LYS A 1 81 ? 11.978 6.503 -13.873 1.00 93.19 81 LYS A CA 1
ATOM 647 C C . LYS A 1 81 ? 11.518 5.087 -13.535 1.00 93.19 81 LYS A C 1
ATOM 649 O O . LYS A 1 81 ? 10.316 4.821 -13.544 1.00 93.19 81 LYS A O 1
ATOM 654 N N . LEU A 1 82 ? 12.459 4.218 -13.161 1.00 94.00 82 LEU A N 1
ATOM 655 C CA . LEU A 1 82 ? 12.166 2.884 -12.641 1.00 94.00 82 LEU A CA 1
ATOM 656 C C . LEU A 1 82 ? 11.351 2.964 -11.340 1.00 94.00 82 LEU A C 1
ATOM 658 O O . LEU A 1 82 ? 10.299 2.334 -11.232 1.00 94.00 82 LEU A O 1
ATOM 662 N N . CYS A 1 83 ? 11.781 3.803 -10.395 1.00 95.12 83 CYS A N 1
ATOM 663 C CA . CYS A 1 83 ? 11.094 4.037 -9.125 1.00 95.12 83 CYS A CA 1
ATOM 664 C C . CYS A 1 83 ? 9.669 4.566 -9.340 1.00 95.12 83 CYS A C 1
ATOM 666 O O . CYS A 1 83 ? 8.714 4.077 -8.733 1.00 95.12 83 CYS A O 1
ATOM 668 N N . THR A 1 84 ? 9.495 5.501 -10.277 1.00 95.44 84 THR A N 1
ATOM 669 C CA . THR A 1 84 ? 8.178 6.025 -10.661 1.00 95.44 84 THR A CA 1
ATOM 670 C C . THR A 1 84 ? 7.289 4.923 -11.244 1.00 95.44 84 THR A C 1
ATOM 672 O O . THR A 1 84 ? 6.114 4.820 -10.887 1.00 95.44 84 THR A O 1
ATOM 675 N N . GLY A 1 85 ? 7.836 4.058 -12.104 1.00 94.88 85 GLY A N 1
ATOM 676 C CA . GLY A 1 85 ? 7.117 2.912 -12.667 1.00 94.88 85 GLY A CA 1
ATOM 677 C C . GLY A 1 85 ? 6.615 1.945 -11.592 1.00 94.88 85 GLY A C 1
ATOM 678 O O . GLY A 1 85 ? 5.423 1.634 -11.552 1.00 94.88 85 GLY A O 1
ATOM 679 N N . ILE A 1 86 ? 7.498 1.541 -10.676 1.00 95.06 86 ILE A N 1
ATOM 680 C CA . ILE A 1 86 ? 7.162 0.662 -9.547 1.00 95.06 86 ILE A CA 1
ATOM 681 C C . ILE A 1 86 ? 6.106 1.319 -8.647 1.00 95.06 86 ILE A C 1
ATOM 683 O O . ILE A 1 86 ? 5.091 0.701 -8.324 1.00 95.06 86 ILE A O 1
ATOM 687 N N . THR A 1 87 ? 6.286 2.598 -8.310 1.00 96.31 87 THR A N 1
ATOM 688 C CA . THR A 1 87 ? 5.347 3.366 -7.475 1.00 96.31 87 THR A CA 1
ATOM 689 C C . THR A 1 87 ? 3.949 3.421 -8.092 1.00 96.31 87 THR A C 1
ATOM 691 O O . THR A 1 87 ? 2.943 3.252 -7.394 1.00 96.31 87 THR A O 1
ATOM 694 N N . ASN A 1 88 ? 3.861 3.608 -9.410 1.00 96.19 88 ASN A N 1
ATOM 695 C CA . ASN A 1 88 ? 2.589 3.617 -10.127 1.00 96.19 88 ASN A CA 1
ATOM 696 C C . ASN A 1 88 ? 1.889 2.252 -10.070 1.00 96.19 88 ASN A C 1
ATOM 698 O O . ASN A 1 88 ? 0.674 2.200 -9.848 1.00 96.19 88 ASN A O 1
ATOM 702 N N . ILE A 1 89 ? 2.643 1.158 -10.216 1.00 96.06 89 ILE A N 1
ATOM 703 C CA . ILE A 1 89 ? 2.120 -0.209 -10.093 1.00 96.06 89 ILE A CA 1
ATOM 704 C C . ILE A 1 89 ? 1.599 -0.439 -8.670 1.00 96.06 89 ILE A C 1
ATOM 706 O O . ILE A 1 89 ? 0.421 -0.753 -8.495 1.00 96.06 89 ILE A O 1
ATOM 710 N N . MET A 1 90 ? 2.415 -0.178 -7.643 1.00 96.31 90 MET A N 1
ATOM 711 C CA . MET A 1 90 ? 2.020 -0.338 -6.236 1.00 96.31 90 MET A CA 1
ATOM 712 C C . MET A 1 90 ? 0.766 0.474 -5.895 1.00 96.31 90 MET A C 1
ATOM 714 O O . MET A 1 90 ? -0.164 -0.036 -5.267 1.00 96.31 90 MET A O 1
ATOM 718 N N . THR A 1 91 ? 0.694 1.720 -6.367 1.00 95.50 91 THR A N 1
ATOM 719 C CA . THR A 1 91 ? -0.459 2.602 -6.145 1.00 95.50 91 THR A CA 1
ATOM 720 C C . THR A 1 91 ? -1.728 2.051 -6.792 1.00 95.50 91 THR A C 1
ATOM 722 O O . THR A 1 91 ? -2.808 2.099 -6.194 1.00 95.50 91 THR A O 1
ATOM 725 N N . ARG A 1 92 ? -1.631 1.520 -8.015 1.00 95.62 92 ARG A N 1
ATOM 726 C CA . ARG A 1 92 ? -2.766 0.913 -8.721 1.00 95.62 92 ARG A CA 1
ATOM 727 C C . ARG A 1 92 ? -3.257 -0.347 -8.012 1.00 95.62 92 ARG A C 1
ATOM 729 O O . ARG A 1 92 ? -4.468 -0.504 -7.857 1.00 95.62 92 ARG A O 1
ATOM 736 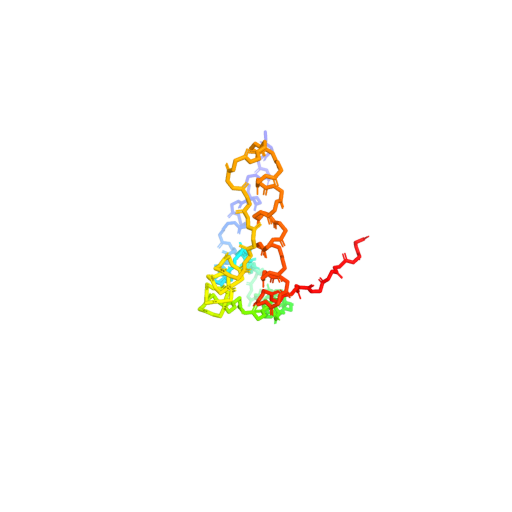N N . CYS A 1 93 ? -2.341 -1.184 -7.532 1.00 95.44 93 CYS A N 1
ATOM 737 C CA . CYS A 1 93 ? -2.661 -2.375 -6.749 1.00 95.44 93 CYS A CA 1
ATOM 738 C C . CYS A 1 93 ? -3.385 -1.999 -5.449 1.00 95.44 93 CYS A C 1
ATOM 740 O O . CYS A 1 93 ? -4.479 -2.492 -5.173 1.00 95.44 93 CYS A O 1
ATOM 742 N N . ALA A 1 94 ? -2.832 -1.037 -4.705 1.00 92.25 94 ALA A N 1
ATOM 743 C CA . ALA A 1 94 ? -3.376 -0.577 -3.431 1.00 92.25 94 ALA A CA 1
ATOM 744 C C . ALA A 1 94 ? -4.789 0.001 -3.581 1.00 92.25 94 ALA A C 1
ATOM 746 O O . ALA A 1 94 ? -5.671 -0.304 -2.783 1.00 92.25 94 ALA A O 1
ATOM 747 N N . LYS A 1 95 ? -5.048 0.780 -4.640 1.00 91.38 95 LYS A N 1
ATOM 748 C CA . LYS A 1 95 ? -6.389 1.321 -4.924 1.00 91.38 95 LYS A CA 1
ATOM 749 C C . LYS A 1 95 ? -7.454 0.236 -5.135 1.00 91.38 95 LYS A C 1
ATOM 751 O O . LYS A 1 95 ? -8.627 0.517 -4.904 1.00 91.38 95 LYS A O 1
ATOM 756 N N . LYS A 1 96 ? -7.075 -0.967 -5.585 1.00 91.56 96 LYS A N 1
ATOM 757 C CA . LYS A 1 96 ? -8.004 -2.082 -5.845 1.00 91.56 96 LYS A CA 1
ATOM 758 C C . LYS A 1 96 ? -8.295 -2.928 -4.602 1.00 91.56 96 LYS A C 1
ATOM 760 O O . LYS A 1 96 ? -9.363 -3.531 -4.527 1.00 91.56 96 LYS A O 1
ATOM 765 N N . THR A 1 97 ? -7.355 -3.013 -3.663 1.00 92.12 97 THR A N 1
ATOM 766 C CA . THR A 1 97 ? -7.402 -3.990 -2.556 1.00 92.12 97 THR A CA 1
ATOM 767 C C . THR A 1 97 ? -7.493 -3.355 -1.173 1.00 92.12 97 THR A C 1
ATOM 769 O O . THR A 1 97 ? -7.957 -3.999 -0.232 1.00 92.12 97 THR A O 1
ATOM 772 N N . ILE A 1 98 ? -7.100 -2.086 -1.041 1.00 88.62 98 ILE A N 1
ATOM 773 C CA . ILE A 1 98 ? -7.188 -1.336 0.206 1.00 88.62 98 ILE A CA 1
ATOM 774 C C . ILE A 1 98 ? -8.433 -0.444 0.138 1.00 88.62 98 ILE A C 1
ATOM 776 O O . ILE A 1 98 ? -8.476 0.514 -0.642 1.00 88.62 98 ILE A O 1
ATOM 780 N N . PRO A 1 99 ? -9.473 -0.734 0.935 1.00 83.12 99 PRO A N 1
ATOM 781 C CA . PRO A 1 99 ? -10.680 0.074 0.953 1.00 83.12 99 PRO A CA 1
ATOM 782 C C . PRO A 1 99 ? -10.350 1.476 1.471 1.00 83.12 99 PRO A C 1
ATOM 784 O O . PRO A 1 99 ? -9.760 1.650 2.535 1.00 83.12 99 PRO A O 1
ATOM 787 N N . ARG A 1 100 ? -10.744 2.503 0.716 1.00 73.88 100 ARG A N 1
ATOM 788 C CA . ARG A 1 100 ? -10.602 3.890 1.165 1.00 73.88 100 ARG A CA 1
ATOM 789 C C . ARG A 1 100 ? -11.628 4.176 2.259 1.00 73.88 100 ARG A C 1
ATOM 791 O O . ARG A 1 100 ? -12.816 3.893 2.100 1.00 73.88 100 ARG A O 1
ATOM 798 N N . GLY A 1 101 ? -11.167 4.746 3.370 1.00 69.88 101 GLY A N 1
ATOM 799 C CA . GLY A 1 101 ? -12.060 5.316 4.376 1.00 69.88 101 GLY A CA 1
ATOM 800 C C . GLY A 1 101 ? -12.889 6.458 3.781 1.00 69.88 101 GLY A C 1
ATOM 801 O O . GLY A 1 101 ? -12.534 7.021 2.745 1.00 69.88 101 GLY A O 1
ATOM 802 N N . LYS A 1 102 ? -13.998 6.822 4.434 1.00 66.56 102 LYS A N 1
ATOM 803 C CA . LYS A 1 102 ? -14.743 8.027 4.048 1.00 66.56 102 LYS A CA 1
ATOM 804 C C . LYS A 1 102 ? -13.865 9.254 4.299 1.00 66.56 102 LYS A C 1
ATOM 806 O O . LYS A 1 102 ? -13.493 9.495 5.445 1.00 66.56 102 LYS A O 1
ATOM 811 N N . THR A 1 103 ? -13.559 10.024 3.259 1.00 59.97 103 THR A N 1
ATOM 812 C CA . THR A 1 103 ? -12.940 11.343 3.423 1.00 59.97 103 THR A CA 1
ATOM 813 C C . THR A 1 103 ? -13.901 12.217 4.222 1.00 59.97 103 THR A C 1
ATOM 815 O O . THR A 1 103 ? -15.051 12.393 3.821 1.00 59.97 103 THR A O 1
ATOM 818 N N . LYS A 1 104 ? -13.465 12.716 5.379 1.00 63.38 104 LYS A N 1
ATOM 819 C CA . LYS A 1 104 ? -14.198 13.761 6.093 1.00 63.38 104 LYS A CA 1
ATOM 820 C C . LYS A 1 104 ? -13.739 15.109 5.553 1.00 63.38 104 LYS A C 1
ATOM 822 O O . LYS A 1 104 ? -12.538 15.351 5.478 1.00 63.38 104 LYS A O 1
ATOM 827 N N . HIS A 1 105 ? -14.694 15.953 5.188 1.00 63.56 105 HIS A N 1
ATOM 828 C CA . HIS A 1 105 ? -14.454 17.382 5.039 1.00 63.56 105 HIS A CA 1
ATOM 829 C C . HIS A 1 105 ? -14.535 17.967 6.448 1.00 63.56 105 HIS A C 1
ATOM 831 O O . HIS A 1 105 ? -15.589 17.870 7.081 1.00 63.56 105 HIS A O 1
ATOM 837 N N . TYR A 1 106 ? -13.390 18.404 6.964 1.00 64.56 106 TYR A N 1
ATOM 838 C CA . TYR A 1 106 ? -13.290 19.128 8.228 1.00 64.56 106 TYR A CA 1
ATOM 839 C C . TYR A 1 106 ? -13.574 20.607 8.000 1.00 64.56 106 TYR A C 1
ATOM 841 O O . TYR A 1 106 ? -13.234 21.087 6.894 1.00 64.56 106 TYR A O 1
#

pLDDT: mean 76.84, std 15.36, range [45.53, 96.81]

Sequence (106 aa):
MEPEQLQTCSWLQATSTSIMLDDPGHKPVIDSITIGSKSIKTKVPTKLSWKFKRADWPRFTHLLENELHASSLNFNQHPDKLCTGITNIMTRCAKKTIPRGKTKHY

Solvent-accessible surface area (backbone atoms only — not comparable to full-atom values): 6692 Å² total; per-residue (Å²): 132,62,70,69,58,56,53,51,51,53,51,50,63,73,34,46,47,77,46,79,45,95,44,102,82,64,67,56,72,49,69,30,47,48,64,79,100,46,72,53,71,74,81,67,79,81,68,70,68,77,91,63,62,76,60,43,57,73,60,31,52,55,49,43,52,51,52,55,72,70,43,87,76,58,86,89,50,59,66,68,60,43,51,51,52,53,51,52,51,55,52,55,36,44,67,76,34,40,66,80,70,85,84,74,88,128

Organism: Rodentolepis nana (NCBI:txid102285)

Mean predicted aligned error: 15.3 Å

Foldseek 3Di:
DDVVVVVVVVQQVVFKDWDWDDDVPDTDIFIWGDDPPDIDGPPPPPPPPFPFDAFPVVQLVVQLVVLVVPDPQDPPDDVVVSVVVSVVSSVVSCVVGGDDGDDDDD